Protein AF-A0A6M3K1P9-F1 (afdb_monomer_lite)

Radius of gyration: 14.76 Å; chains: 1; bounding box: 38×23×36 Å

pLDDT: mean 92.49, std 5.47, range [72.88, 98.12]

Secondary structure (DSSP, 8-state):
-HHHHHS-SS--HHHHHH-HHHHHHHHHHHHHT-SSPPPPTT-HHHHHHHHIIIII-TTSS--HHHHHHHHHHHH--

Structure (mmCIF, N/CA/C/O backbone):
data_AF-A0A6M3K1P9-F1
#
_entry.id   AF-A0A6M3K1P9-F1
#
loop_
_atom_site.group_PDB
_atom_site.id
_atom_site.type_symbol
_atom_site.label_atom_id
_atom_site.label_alt_id
_atom_site.label_comp_id
_atom_site.label_asym_id
_atom_site.label_entity_id
_atom_site.label_seq_id
_atom_site.pdbx_PDB_ins_code
_atom_site.Cartn_x
_atom_site.Cartn_y
_atom_site.Cart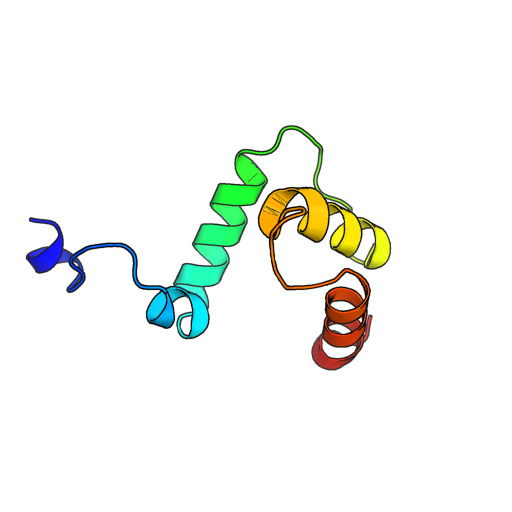n_z
_atom_site.occupancy
_atom_site.B_iso_or_equiv
_atom_site.auth_seq_id
_atom_site.auth_comp_id
_atom_site.auth_asym_id
_atom_site.auth_atom_id
_atom_site.pdbx_PDB_model_num
ATOM 1 N N . ALA A 1 1 ? 20.089 -8.421 -21.279 1.00 76.06 1 ALA A N 1
ATOM 2 C CA . ALA A 1 1 ? 19.825 -9.157 -20.020 1.00 76.06 1 ALA A CA 1
ATOM 3 C C . ALA A 1 1 ? 18.408 -8.920 -19.466 1.00 76.06 1 ALA A C 1
ATOM 5 O O . ALA A 1 1 ? 17.531 -9.694 -19.811 1.00 76.06 1 ALA A O 1
ATOM 6 N N . ILE A 1 2 ? 18.118 -7.876 -18.665 1.00 72.88 2 ILE A N 1
ATOM 7 C CA . ILE A 1 2 ? 16.782 -7.719 -18.022 1.00 72.88 2 ILE A CA 1
ATOM 8 C C . ILE A 1 2 ? 15.653 -7.492 -19.042 1.00 72.88 2 ILE A C 1
ATOM 10 O O . ILE A 1 2 ? 14.649 -8.203 -19.001 1.00 72.88 2 ILE A O 1
ATOM 14 N N . LYS A 1 3 ? 15.832 -6.558 -19.988 1.00 83.69 3 LYS A N 1
ATOM 15 C CA . LYS A 1 3 ? 14.833 -6.253 -21.030 1.00 83.69 3 LYS A CA 1
ATOM 16 C C . LYS A 1 3 ? 14.508 -7.463 -21.911 1.00 83.69 3 LYS A C 1
ATOM 18 O O . LYS A 1 3 ? 13.351 -7.679 -22.236 1.00 83.69 3 LYS A O 1
ATOM 23 N N . GLU A 1 4 ? 15.514 -8.254 -22.273 1.00 88.19 4 GLU A N 1
ATOM 24 C CA . GLU A 1 4 ? 15.337 -9.440 -23.127 1.00 88.19 4 GLU A CA 1
ATOM 25 C C . GLU A 1 4 ? 14.579 -10.570 -22.424 1.00 88.19 4 GLU A C 1
ATOM 27 O O . GLU A 1 4 ? 13.826 -11.280 -23.074 1.00 88.19 4 GLU A O 1
ATOM 32 N N . ILE A 1 5 ? 14.748 -10.726 -21.106 1.00 83.50 5 ILE A N 1
ATOM 33 C CA . ILE A 1 5 ? 14.086 -11.788 -20.330 1.00 83.50 5 ILE A CA 1
ATOM 34 C C . ILE A 1 5 ? 12.665 -11.384 -19.926 1.00 83.50 5 ILE A C 1
ATOM 36 O O . ILE A 1 5 ? 11.756 -12.207 -19.921 1.00 83.50 5 ILE A O 1
ATOM 40 N N . THR A 1 6 ? 12.478 -10.124 -19.533 1.00 80.56 6 THR A N 1
ATOM 41 C CA . THR A 1 6 ? 11.251 -9.673 -18.854 1.00 80.56 6 THR A CA 1
ATOM 42 C C . THR A 1 6 ? 10.371 -8.767 -19.710 1.00 80.56 6 THR A C 1
ATOM 44 O O . THR A 1 6 ? 9.247 -8.469 -19.320 1.00 80.56 6 THR A O 1
ATOM 47 N N . GLY A 1 7 ? 10.878 -8.276 -20.844 1.00 85.62 7 GLY A N 1
ATOM 48 C CA . GLY A 1 7 ? 10.200 -7.277 -21.672 1.00 85.62 7 GLY A CA 1
ATOM 49 C C . GLY A 1 7 ? 10.154 -5.869 -21.063 1.00 85.62 7 GLY A C 1
ATOM 50 O O . GLY A 1 7 ? 9.719 -4.939 -21.738 1.00 85.62 7 GLY A O 1
ATOM 51 N N . VAL A 1 8 ? 10.632 -5.674 -19.827 1.00 82.62 8 VAL A N 1
ATOM 52 C CA . VAL A 1 8 ? 10.607 -4.383 -19.123 1.00 82.62 8 VAL A CA 1
ATOM 53 C C . VAL A 1 8 ? 12.013 -3.834 -18.891 1.00 82.62 8 VAL A C 1
ATOM 55 O O . VAL A 1 8 ? 12.974 -4.566 -18.658 1.00 82.62 8 VAL A O 1
ATOM 58 N N . THR A 1 9 ? 12.151 -2.511 -18.969 1.00 86.00 9 THR A N 1
ATOM 59 C CA . THR A 1 9 ? 13.429 -1.799 -18.778 1.00 86.00 9 THR A CA 1
ATOM 60 C C . THR A 1 9 ? 13.610 -1.248 -17.365 1.00 86.00 9 THR A C 1
ATOM 62 O O . THR A 1 9 ? 14.686 -0.754 -17.042 1.00 86.00 9 THR A O 1
ATOM 65 N N . GLY A 1 10 ? 12.582 -1.334 -16.520 1.00 86.81 10 GLY A N 1
ATOM 66 C CA . GLY A 1 10 ? 12.594 -0.840 -15.147 1.00 86.81 10 GLY A CA 1
ATOM 67 C C . GLY A 1 10 ? 11.197 -0.845 -14.518 1.00 86.81 10 GLY A C 1
ATOM 68 O O . GLY A 1 10 ? 10.251 -1.343 -15.136 1.00 86.81 10 GLY A O 1
ATOM 69 N N . PRO A 1 11 ? 11.053 -0.304 -13.294 1.00 86.44 11 PRO A N 1
ATOM 70 C CA . PRO A 1 11 ? 9.756 -0.146 -12.647 1.00 86.44 11 PRO A CA 1
ATOM 71 C C . PRO A 1 11 ? 8.817 0.718 -13.495 1.00 86.44 11 PRO A C 1
ATOM 73 O O . PRO A 1 11 ? 9.185 1.819 -13.899 1.00 86.44 11 PRO A O 1
ATOM 76 N N . ASN A 1 12 ? 7.602 0.227 -13.727 1.00 87.19 12 ASN A N 1
ATOM 77 C CA . ASN A 1 12 ? 6.557 0.940 -14.453 1.00 87.19 12 ASN A CA 1
ATOM 78 C C . ASN A 1 12 ? 5.340 1.153 -13.523 1.00 87.19 12 ASN A C 1
ATOM 80 O O . ASN A 1 12 ? 4.782 0.156 -13.053 1.00 87.19 12 ASN A O 1
ATOM 84 N N . PRO A 1 13 ? 4.937 2.408 -13.238 1.00 87.62 13 PRO A N 1
ATOM 85 C CA . PRO A 1 13 ? 3.742 2.713 -12.449 1.00 87.62 13 PRO A CA 1
ATOM 86 C C . PRO A 1 13 ? 2.455 2.117 -13.031 1.00 87.62 13 PRO A C 1
ATOM 88 O O . PRO A 1 13 ? 1.675 1.542 -12.277 1.00 87.62 13 PRO A O 1
ATOM 91 N N . ASP A 1 14 ? 2.281 2.148 -14.353 1.00 90.75 14 ASP A N 1
ATOM 92 C CA . ASP A 1 14 ? 1.079 1.628 -15.019 1.00 90.75 14 ASP A CA 1
ATOM 93 C C . ASP A 1 14 ? 0.973 0.109 -14.844 1.00 90.75 14 ASP A C 1
ATOM 95 O O . ASP A 1 14 ? -0.101 -0.443 -14.614 1.00 90.75 14 ASP A O 1
ATOM 99 N N . ALA A 1 15 ? 2.116 -0.585 -14.880 1.00 90.06 15 ALA A N 1
ATOM 100 C CA . ALA A 1 15 ? 2.169 -2.016 -14.598 1.00 90.06 15 ALA A CA 1
ATOM 101 C C . ALA A 1 15 ? 1.863 -2.314 -13.124 1.00 90.06 15 ALA A C 1
ATOM 103 O O . ALA A 1 15 ? 1.256 -3.337 -12.820 1.00 90.06 15 ALA A O 1
ATOM 104 N N . LEU A 1 16 ? 2.282 -1.447 -12.195 1.00 89.25 16 LEU A N 1
ATOM 105 C CA . LEU A 1 16 ? 1.987 -1.618 -10.770 1.00 89.25 16 LEU A CA 1
ATOM 106 C C . LEU A 1 16 ? 0.491 -1.449 -10.469 1.00 89.25 16 LEU A C 1
ATOM 108 O O . LEU A 1 16 ? -0.028 -2.107 -9.565 1.00 89.25 16 LEU A O 1
ATOM 112 N N . GLU A 1 17 ? -0.186 -0.578 -11.213 1.00 89.12 17 GLU A N 1
ATOM 113 C CA . GLU A 1 17 ? -1.627 -0.355 -11.109 1.00 89.12 17 GLU A CA 1
ATOM 114 C C . GLU A 1 17 ? -2.434 -1.468 -11.798 1.00 89.12 17 GLU A C 1
ATOM 116 O O . GLU A 1 17 ? -3.364 -2.008 -11.200 1.00 89.12 17 GLU A O 1
ATOM 121 N N . GLY A 1 18 ? -2.056 -1.853 -13.021 1.00 90.25 18 GLY A N 1
ATOM 122 C CA . GLY A 1 18 ? -2.823 -2.786 -13.853 1.00 90.25 18 GLY A CA 1
ATOM 123 C C . GLY A 1 18 ? -2.516 -4.276 -13.660 1.00 90.25 18 GLY A C 1
ATOM 124 O O . GLY A 1 18 ? -3.371 -5.112 -13.955 1.00 90.25 18 GLY A O 1
ATOM 125 N N . ASP A 1 19 ? -1.329 -4.650 -13.166 1.00 93.19 19 ASP A N 1
ATOM 126 C CA . ASP A 1 19 ? -0.964 -6.054 -12.934 1.00 93.19 19 ASP A CA 1
ATOM 127 C C . ASP A 1 19 ? -1.074 -6.427 -11.449 1.00 93.19 19 ASP A C 1
ATOM 129 O O . ASP A 1 19 ? -0.187 -6.162 -10.630 1.00 93.19 19 ASP A O 1
ATOM 133 N N . LEU A 1 20 ? -2.151 -7.141 -11.110 1.00 92.25 20 LEU A N 1
ATOM 134 C CA . LEU A 1 20 ? -2.408 -7.633 -9.754 1.00 92.25 20 LEU A CA 1
ATOM 135 C C . LEU A 1 20 ? -1.275 -8.511 -9.202 1.00 92.25 20 LEU A C 1
ATOM 137 O O . LEU A 1 20 ? -1.042 -8.513 -7.991 1.00 92.25 20 LEU A O 1
ATOM 141 N N . ARG A 1 21 ? -0.548 -9.249 -10.055 1.00 93.19 21 ARG A N 1
ATOM 142 C CA . ARG A 1 21 ? 0.586 -10.079 -9.613 1.00 93.19 21 ARG A CA 1
ATOM 143 C C . ARG A 1 21 ? 1.736 -9.196 -9.163 1.00 93.19 21 ARG A C 1
ATOM 145 O O . ARG A 1 21 ? 2.305 -9.434 -8.095 1.00 93.19 21 ARG A O 1
ATOM 152 N N . TYR A 1 22 ? 2.044 -8.164 -9.944 1.00 92.00 22 TYR A N 1
ATOM 153 C CA . TYR A 1 22 ? 3.088 -7.214 -9.594 1.00 92.00 22 TYR A CA 1
ATOM 154 C C . TYR A 1 22 ? 2.720 -6.441 -8.322 1.00 92.00 22 TYR A C 1
ATOM 156 O O . TYR A 1 22 ? 3.520 -6.395 -7.384 1.00 92.00 22 TYR A O 1
ATOM 164 N N . ASN A 1 23 ? 1.479 -5.957 -8.223 1.00 92.94 23 ASN A N 1
ATOM 165 C CA . ASN A 1 23 ? 0.970 -5.268 -7.036 1.00 92.94 23 ASN A CA 1
ATOM 166 C C . ASN A 1 23 ? 1.084 -6.132 -5.764 1.00 92.94 23 ASN A C 1
ATOM 168 O O . ASN A 1 23 ? 1.666 -5.712 -4.761 1.00 92.94 23 ASN A O 1
ATOM 172 N N . LEU A 1 24 ? 0.631 -7.390 -5.832 1.00 94.69 24 LEU A N 1
ATOM 173 C CA . LEU A 1 24 ? 0.699 -8.344 -4.724 1.00 94.69 24 LEU A CA 1
ATOM 174 C C . LEU A 1 24 ? 2.139 -8.629 -4.274 1.00 94.69 24 LEU A C 1
ATOM 176 O O . LEU A 1 24 ? 2.416 -8.697 -3.072 1.00 94.69 24 LEU A O 1
ATOM 180 N N . ILE A 1 25 ? 3.063 -8.817 -5.221 1.00 95.06 25 ILE A N 1
ATOM 181 C CA . ILE A 1 25 ? 4.481 -9.055 -4.918 1.00 95.06 25 ILE A CA 1
ATOM 182 C C . ILE A 1 25 ? 5.084 -7.829 -4.225 1.00 95.06 25 ILE A C 1
ATOM 184 O O . ILE A 1 25 ? 5.737 -7.978 -3.187 1.00 95.06 25 ILE A O 1
ATOM 188 N N . MET A 1 26 ? 4.813 -6.624 -4.732 1.00 94.25 26 MET A N 1
ATOM 189 C CA . MET A 1 26 ? 5.294 -5.377 -4.133 1.00 94.25 26 MET A CA 1
ATOM 190 C C . MET A 1 26 ? 4.744 -5.163 -2.721 1.00 94.25 26 MET A C 1
ATOM 192 O O . MET A 1 26 ? 5.511 -4.819 -1.814 1.00 94.25 26 MET A O 1
ATOM 196 N N . ALA A 1 27 ? 3.461 -5.458 -2.492 1.00 94.19 27 ALA A N 1
ATOM 197 C CA . ALA A 1 27 ? 2.853 -5.449 -1.164 1.00 94.19 27 ALA A CA 1
ATOM 198 C C . ALA A 1 27 ? 3.563 -6.415 -0.206 1.00 94.19 27 ALA A C 1
ATOM 200 O O . ALA A 1 27 ? 4.012 -6.013 0.871 1.00 94.19 27 ALA A O 1
ATOM 201 N N . ARG A 1 28 ? 3.750 -7.678 -0.613 1.00 95.56 28 ARG A N 1
ATOM 202 C CA . ARG A 1 28 ? 4.414 -8.704 0.209 1.00 95.56 28 ARG A CA 1
ATOM 203 C C . ARG A 1 28 ? 5.848 -8.333 0.568 1.00 95.56 28 ARG A C 1
ATOM 205 O O . ARG A 1 28 ? 6.220 -8.434 1.736 1.00 95.56 28 ARG A O 1
ATOM 212 N N . ILE A 1 29 ? 6.645 -7.893 -0.407 1.00 95.44 29 ILE A N 1
ATOM 213 C CA . ILE A 1 29 ? 8.033 -7.471 -0.169 1.00 95.44 29 ILE A CA 1
ATOM 214 C C . ILE A 1 29 ? 8.061 -6.280 0.790 1.00 95.44 29 ILE A C 1
ATOM 216 O O . ILE A 1 29 ? 8.837 -6.276 1.747 1.00 95.44 29 ILE A O 1
ATOM 220 N N . THR A 1 30 ? 7.201 -5.285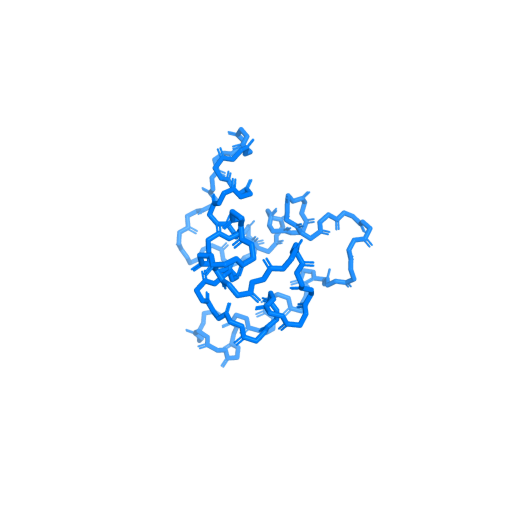 0.566 1.00 94.50 30 THR A N 1
ATOM 221 C CA . THR A 1 30 ? 7.168 -4.071 1.387 1.00 94.50 30 THR A CA 1
ATOM 222 C C . THR A 1 30 ? 6.816 -4.391 2.831 1.00 94.50 30 THR A C 1
ATOM 224 O O . THR A 1 30 ? 7.538 -3.961 3.729 1.00 94.50 30 THR A O 1
ATOM 227 N N . TYR A 1 31 ? 5.771 -5.187 3.065 1.00 95.56 31 TYR A N 1
ATOM 228 C CA . TYR A 1 31 ? 5.356 -5.568 4.413 1.00 95.56 31 TYR A CA 1
ATOM 229 C C . TYR A 1 31 ? 6.346 -6.497 5.108 1.00 95.56 31 TYR A C 1
ATOM 231 O O . TYR A 1 31 ? 6.628 -6.295 6.285 1.00 95.56 31 TYR A O 1
ATOM 239 N N . ARG A 1 32 ? 6.966 -7.444 4.389 1.00 95.25 32 ARG A N 1
ATOM 240 C CA . ARG A 1 32 ? 7.999 -8.330 4.958 1.00 95.25 32 ARG A CA 1
ATOM 241 C C . ARG A 1 32 ? 9.210 -7.555 5.493 1.00 95.25 32 ARG A C 1
ATOM 243 O O . ARG A 1 32 ? 9.882 -8.024 6.403 1.00 95.25 32 ARG A O 1
ATOM 250 N N . ARG A 1 33 ? 9.493 -6.366 4.952 1.00 95.62 33 ARG A N 1
ATOM 251 C CA . ARG A 1 33 ? 10.596 -5.499 5.405 1.00 95.62 33 ARG A CA 1
ATOM 252 C C . ARG A 1 33 ? 10.258 -4.673 6.649 1.00 95.62 33 ARG A C 1
ATOM 254 O O . ARG A 1 33 ? 11.136 -3.986 7.171 1.00 95.62 33 ARG A O 1
ATOM 261 N N . LYS A 1 34 ? 9.006 -4.667 7.110 1.00 94.50 34 LYS A N 1
ATOM 262 C CA . LYS A 1 34 ? 8.587 -3.897 8.285 1.00 94.50 34 LYS A CA 1
ATOM 263 C C . LYS A 1 34 ? 8.669 -4.781 9.525 1.00 94.50 34 LYS A C 1
ATOM 265 O O . LYS A 1 34 ? 8.167 -5.895 9.536 1.00 94.50 34 LYS A O 1
ATOM 270 N N . ARG A 1 35 ? 9.314 -4.264 10.576 1.00 91.69 35 ARG A N 1
ATOM 271 C CA . ARG A 1 35 ? 9.442 -4.958 11.868 1.00 91.69 35 ARG A CA 1
ATOM 272 C C . ARG A 1 35 ? 8.104 -5.155 12.596 1.00 91.69 35 ARG A C 1
ATOM 274 O O . ARG A 1 35 ? 7.924 -6.230 13.159 1.00 9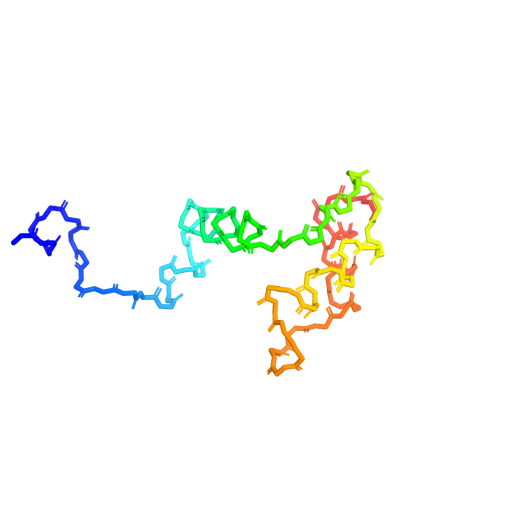1.69 35 ARG A O 1
ATOM 281 N N . PRO A 1 36 ? 7.185 -4.165 12.645 1.00 93.44 36 PRO A N 1
ATOM 282 C CA . PRO A 1 36 ? 5.921 -4.347 13.348 1.00 93.44 36 PRO A CA 1
ATOM 283 C C . PRO A 1 36 ? 5.100 -5.472 12.718 1.00 93.44 36 PRO A C 1
ATOM 285 O O . PRO A 1 36 ? 4.963 -5.527 11.494 1.00 93.44 36 PRO A O 1
ATOM 288 N N . ARG A 1 37 ? 4.539 -6.345 13.561 1.00 94.00 37 ARG A N 1
ATOM 289 C CA . ARG A 1 37 ? 3.695 -7.462 13.128 1.00 94.00 37 ARG A CA 1
ATOM 290 C C . ARG A 1 37 ? 2.509 -6.948 12.312 1.00 94.00 37 ARG A C 1
ATOM 292 O O . ARG A 1 37 ? 1.921 -5.926 12.660 1.00 94.00 37 ARG A O 1
ATOM 299 N N . LEU A 1 38 ? 2.153 -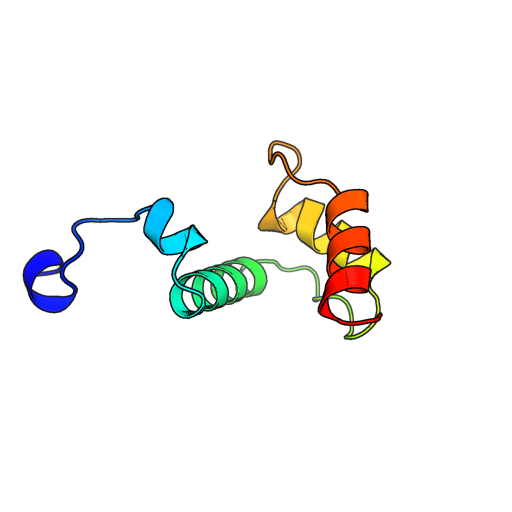7.678 11.258 1.00 95.19 38 LEU A N 1
ATOM 300 C CA . LEU A 1 38 ? 0.933 -7.399 10.508 1.00 95.19 38 LEU A CA 1
ATOM 301 C C . LEU A 1 38 ? -0.300 -7.546 11.420 1.00 95.19 38 LEU A C 1
ATOM 303 O O . LEU A 1 38 ? -0.347 -8.488 12.221 1.00 95.19 38 LEU A O 1
ATOM 307 N N . PRO A 1 39 ? -1.291 -6.648 11.302 1.00 96.50 39 PRO A N 1
ATOM 308 C CA . PRO A 1 39 ? -2.574 -6.812 11.970 1.00 96.50 39 PRO A CA 1
ATOM 309 C C . PRO A 1 39 ? -3.263 -8.118 11.540 1.00 96.50 39 PRO A C 1
ATOM 311 O O . PRO A 1 39 ? -3.034 -8.593 10.422 1.00 96.50 39 PRO A O 1
ATOM 314 N N . PRO A 1 40 ? -4.094 -8.719 12.410 1.00 95.56 40 PRO A N 1
ATOM 315 C CA . PRO A 1 40 ? -4.813 -9.941 12.077 1.00 95.56 40 PRO A CA 1
ATOM 316 C C . PRO A 1 40 ? -5.803 -9.722 10.924 1.00 95.56 40 PRO A C 1
ATOM 318 O O . PRO A 1 40 ? -6.176 -8.597 10.588 1.00 95.56 40 PRO A O 1
ATOM 321 N N . VAL A 1 41 ? -6.226 -10.820 10.301 1.00 91.62 41 VAL A N 1
ATOM 322 C CA . VAL A 1 41 ? -7.269 -10.803 9.266 1.00 91.62 41 VAL A CA 1
ATOM 323 C C . VAL A 1 41 ? -8.591 -10.338 9.888 1.00 91.62 41 VAL A C 1
ATOM 325 O O . VAL A 1 41 ? -8.917 -10.751 10.997 1.00 91.62 41 VAL A O 1
ATOM 328 N N . GLY A 1 42 ? -9.330 -9.469 9.193 1.00 91.56 42 GLY A N 1
ATOM 329 C CA . GLY A 1 42 ? -10.611 -8.919 9.661 1.00 91.56 42 GLY A CA 1
ATOM 330 C C . GLY A 1 42 ? -10.503 -7.697 10.580 1.00 91.56 42 GLY A C 1
ATOM 331 O O . GLY A 1 42 ? -11.506 -7.040 10.830 1.00 91.56 42 GLY A O 1
ATOM 332 N N . ALA A 1 43 ? -9.303 -7.335 11.039 1.00 95.81 43 ALA A N 1
ATOM 333 C CA . ALA A 1 43 ? -9.066 -6.111 11.808 1.00 95.81 43 ALA A CA 1
ATOM 334 C C . ALA A 1 43 ? -8.906 -4.897 10.871 1.00 95.81 43 ALA A C 1
ATOM 336 O O . ALA A 1 43 ? -7.819 -4.331 10.742 1.00 95.81 43 ALA A O 1
ATOM 337 N N . THR A 1 44 ? -9.971 -4.558 10.132 1.00 96.44 44 THR A N 1
ATOM 338 C CA . THR A 1 44 ? -9.952 -3.590 9.015 1.00 96.44 44 THR A CA 1
ATOM 339 C C . THR A 1 44 ? -9.396 -2.224 9.422 1.00 96.44 44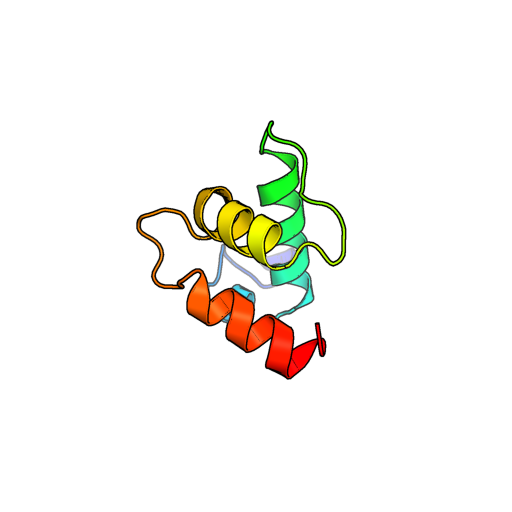 THR A C 1
ATOM 341 O O . THR A 1 44 ? -8.633 -1.619 8.668 1.00 96.44 44 THR A O 1
ATOM 344 N N . ILE A 1 45 ? -9.721 -1.746 10.625 1.00 97.38 45 ILE A N 1
ATOM 345 C CA . ILE A 1 45 ? -9.257 -0.445 11.129 1.00 97.38 45 ILE A CA 1
ATOM 346 C C . ILE A 1 45 ? -7.741 -0.480 11.356 1.00 97.38 45 ILE A C 1
ATOM 348 O O . ILE A 1 45 ? -6.998 0.365 10.854 1.00 97.38 45 ILE A O 1
ATOM 352 N N . GLU A 1 46 ? -7.246 -1.495 12.055 1.00 97.81 46 GLU A N 1
ATOM 353 C CA . GLU A 1 46 ? -5.828 -1.687 12.339 1.00 97.81 46 GLU A CA 1
ATOM 354 C C . GLU A 1 46 ? -5.026 -1.909 11.055 1.00 97.81 46 GLU A C 1
ATOM 356 O O . GLU A 1 46 ? -3.921 -1.379 10.907 1.00 97.81 46 GLU A O 1
ATOM 361 N N . GLN A 1 47 ? -5.594 -2.648 10.101 1.00 97.19 47 GLN A N 1
ATOM 362 C CA . GLN A 1 47 ? -5.033 -2.833 8.766 1.00 97.19 47 GLN A CA 1
ATOM 363 C C . GLN A 1 47 ? -4.925 -1.506 8.011 1.00 97.19 47 GLN A C 1
ATOM 365 O O . GLN A 1 47 ? -3.865 -1.231 7.447 1.00 97.19 47 GLN A O 1
ATOM 370 N N . ALA A 1 48 ? -5.955 -0.657 8.056 1.00 97.38 48 ALA A N 1
ATOM 371 C CA . ALA A 1 48 ? -5.945 0.655 7.415 1.00 97.38 48 ALA A CA 1
ATOM 372 C C . ALA A 1 48 ? -4.854 1.564 8.002 1.00 97.38 48 ALA A C 1
ATOM 374 O O . ALA A 1 48 ? -4.056 2.149 7.263 1.00 97.38 48 ALA A O 1
ATOM 375 N N . HIS A 1 49 ? -4.744 1.627 9.333 1.00 97.69 49 HIS A N 1
ATOM 376 C CA . HIS A 1 49 ? -3.685 2.386 10.004 1.00 97.69 49 HIS A CA 1
ATOM 377 C C . HIS A 1 49 ? -2.289 1.847 9.673 1.00 97.69 49 HIS A C 1
ATOM 379 O O . HIS A 1 49 ? -1.367 2.623 9.396 1.00 97.69 49 HIS A O 1
ATOM 385 N N . TYR A 1 50 ? -2.119 0.523 9.665 1.00 97.38 50 TYR A N 1
ATOM 386 C CA . TYR A 1 50 ? -0.847 -0.105 9.323 1.00 97.38 50 TYR A CA 1
ATOM 387 C C . TYR A 1 50 ? -0.454 0.183 7.869 1.00 97.38 50 TYR A C 1
ATOM 389 O O . TYR A 1 50 ? 0.675 0.609 7.610 1.00 97.38 50 TYR A O 1
ATOM 397 N N . TRP A 1 51 ? -1.381 0.008 6.923 1.00 97.06 51 TRP A N 1
ATOM 398 C CA . TRP A 1 51 ? -1.185 0.330 5.509 1.00 97.06 51 TRP A CA 1
ATOM 399 C C . TRP A 1 51 ? -0.813 1.803 5.324 1.00 97.06 51 TRP A C 1
ATOM 401 O O . TRP A 1 51 ? 0.187 2.097 4.657 1.00 97.06 51 TRP A O 1
ATOM 411 N N . LYS A 1 52 ? -1.537 2.727 5.976 1.00 97.19 52 LYS A N 1
ATOM 412 C CA . LYS A 1 52 ? -1.260 4.166 5.878 1.00 97.19 52 LYS A CA 1
ATOM 413 C C . LYS A 1 52 ? 0.135 4.501 6.392 1.00 97.19 52 LYS A C 1
ATOM 415 O O . LYS A 1 52 ? 0.867 5.252 5.758 1.00 97.19 52 LYS A O 1
ATOM 420 N N . LYS A 1 53 ? 0.550 3.896 7.504 1.00 96.12 53 LYS A N 1
ATOM 421 C CA . LY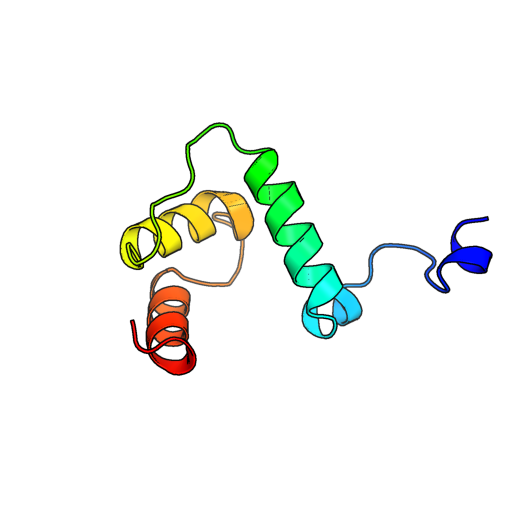S A 1 53 ? 1.867 4.133 8.102 1.00 96.12 53 LYS A CA 1
ATOM 422 C C . LYS A 1 53 ? 3.018 3.520 7.301 1.00 96.12 53 LYS A C 1
ATOM 424 O O . LYS A 1 53 ? 4.090 4.117 7.221 1.00 96.12 53 LYS A O 1
ATOM 429 N N . HIS A 1 54 ? 2.834 2.321 6.749 1.00 95.12 54 HIS A N 1
ATOM 430 C CA . HIS A 1 54 ? 3.954 1.493 6.293 1.00 95.12 54 HIS A CA 1
ATOM 431 C C . HIS A 1 54 ? 4.038 1.251 4.786 1.00 95.12 54 HIS A C 1
ATOM 433 O O . HIS A 1 54 ? 5.142 0.968 4.309 1.00 95.12 54 HIS A O 1
ATOM 439 N N . TYR A 1 55 ? 2.926 1.356 4.059 1.00 94.88 55 TYR A N 1
ATOM 440 C CA . TYR A 1 55 ? 2.875 1.149 2.611 1.00 94.88 55 TYR A CA 1
ATOM 441 C C . TYR A 1 55 ? 2.608 2.460 1.872 1.00 94.88 55 TYR A C 1
ATOM 443 O O . TYR A 1 55 ? 3.433 2.895 1.078 1.00 94.88 55 TYR A O 1
ATOM 451 N N . ASN A 1 56 ? 1.495 3.125 2.190 1.00 95.38 56 ASN A N 1
ATOM 452 C CA . ASN A 1 56 ? 1.116 4.401 1.580 1.00 95.38 56 ASN A CA 1
ATOM 453 C C . ASN A 1 56 ? 1.996 5.558 2.089 1.00 95.38 56 ASN A C 1
ATOM 455 O O . ASN A 1 56 ? 2.391 6.420 1.311 1.00 95.38 56 ASN A O 1
ATOM 459 N N . THR A 1 57 ? 2.396 5.502 3.365 1.00 91.94 57 THR A N 1
ATOM 460 C CA . THR A 1 57 ? 3.142 6.534 4.108 1.00 91.94 57 THR A CA 1
ATOM 461 C C . THR A 1 57 ? 2.337 7.816 4.356 1.00 91.94 57 THR A C 1
ATOM 463 O O . THR A 1 57 ? 1.256 8.023 3.803 1.00 91.94 57 THR A O 1
ATOM 466 N N . PHE A 1 58 ? 2.862 8.701 5.208 1.00 90.69 58 PHE A N 1
ATOM 467 C CA . PHE A 1 58 ? 2.230 9.994 5.492 1.00 90.69 58 PHE A CA 1
ATOM 468 C C . PHE A 1 58 ? 2.084 10.865 4.232 1.00 90.69 58 PHE A C 1
ATOM 470 O O . PHE A 1 58 ? 1.059 11.513 4.064 1.00 90.69 58 PHE A O 1
ATOM 477 N N . ALA A 1 59 ? 3.068 10.822 3.326 1.00 93.56 59 ALA A N 1
ATOM 478 C CA . ALA A 1 59 ? 3.073 11.607 2.091 1.00 93.56 59 ALA A CA 1
ATOM 479 C C . ALA A 1 59 ? 2.257 10.979 0.945 1.00 93.56 59 ALA A C 1
ATOM 481 O O . ALA A 1 59 ? 2.041 11.625 -0.080 1.00 93.56 59 ALA A O 1
ATOM 482 N N . GLY A 1 60 ? 1.826 9.721 1.076 1.00 94.25 60 GLY A N 1
ATOM 483 C CA . GLY A 1 60 ? 1.003 9.089 0.052 1.00 94.25 60 GLY A CA 1
ATOM 484 C C . GLY A 1 60 ? -0.427 9.630 0.052 1.00 94.25 60 GLY A C 1
ATOM 485 O O . GLY A 1 60 ? -0.948 10.079 1.074 1.00 94.25 60 GLY A O 1
ATOM 486 N N . LYS A 1 61 ? -1.067 9.589 -1.120 1.00 95.69 61 LYS A N 1
ATOM 487 C CA . LYS A 1 61 ? -2.363 10.244 -1.361 1.00 95.69 61 LYS A CA 1
ATOM 488 C C . LYS A 1 61 ? -3.548 9.538 -0.700 1.00 95.69 61 LYS A C 1
ATOM 490 O O . LYS A 1 61 ? -4.472 10.209 -0.265 1.00 95.69 61 LYS A O 1
ATOM 495 N N . GLY A 1 62 ? -3.521 8.206 -0.625 1.00 95.94 62 GLY A N 1
ATOM 496 C CA . GLY A 1 62 ? -4.668 7.453 -0.105 1.00 95.94 62 GLY A CA 1
ATOM 497 C C . GLY A 1 62 ? -4.865 7.613 1.405 1.00 95.94 62 GLY A C 1
ATOM 498 O O . GLY A 1 62 ? -3.890 7.810 2.138 1.00 95.94 62 GLY A O 1
ATOM 499 N N . THR A 1 63 ? -6.107 7.514 1.875 1.00 98.06 63 THR A N 1
ATOM 500 C CA . THR A 1 63 ? -6.475 7.775 3.280 1.00 98.06 63 THR A CA 1
ATOM 501 C C . THR A 1 63 ? -6.990 6.530 4.004 1.00 98.06 63 THR A C 1
ATOM 503 O O . THR A 1 63 ? -7.308 5.514 3.386 1.00 98.06 63 THR A O 1
ATOM 506 N N . ILE A 1 64 ? -7.044 6.586 5.338 1.00 98.00 64 ILE A N 1
ATOM 507 C CA . ILE A 1 64 ? -7.576 5.486 6.161 1.00 98.00 64 ILE A CA 1
ATOM 508 C C . ILE A 1 64 ? -9.056 5.255 5.835 1.00 98.00 64 ILE A C 1
ATOM 510 O O . ILE A 1 64 ? -9.495 4.116 5.705 1.00 98.00 64 ILE A O 1
ATOM 514 N N . GLU A 1 65 ? -9.804 6.336 5.637 1.00 98.12 65 GLU A N 1
ATOM 515 C CA . GLU A 1 65 ? -11.228 6.323 5.308 1.00 98.12 65 GLU A CA 1
ATOM 516 C C . GLU A 1 65 ? -11.463 5.673 3.944 1.00 98.12 65 GLU A C 1
ATOM 518 O O . GLU A 1 65 ? -12.346 4.830 3.807 1.00 98.12 65 GLU A O 1
ATOM 523 N N . GLU A 1 66 ? -10.632 6.007 2.951 1.00 97.81 66 GLU A N 1
ATOM 524 C CA . GLU A 1 66 ? -10.670 5.383 1.630 1.00 97.81 66 GLU A CA 1
ATOM 525 C C . GLU A 1 66 ? -10.393 3.876 1.718 1.00 97.81 66 GLU A C 1
ATOM 527 O O . GLU A 1 66 ? -11.106 3.075 1.113 1.00 97.81 66 GLU A O 1
ATOM 532 N N . PHE A 1 67 ? -9.395 3.468 2.508 1.00 97.38 67 PHE A N 1
ATOM 533 C CA . PHE A 1 67 ? -9.087 2.054 2.716 1.00 97.38 67 PHE A CA 1
ATOM 534 C C . PHE A 1 67 ? -10.282 1.297 3.311 1.00 97.38 67 PHE A C 1
ATOM 536 O O . PHE A 1 67 ? -10.642 0.223 2.822 1.00 97.38 67 PHE A O 1
ATOM 543 N N . ILE A 1 68 ? -10.910 1.855 4.350 1.00 97.56 68 ILE A N 1
ATOM 544 C CA . ILE A 1 68 ? -12.066 1.248 5.023 1.00 97.56 68 ILE A CA 1
ATOM 545 C C . ILE A 1 68 ? -13.261 1.184 4.064 1.00 97.56 68 ILE A C 1
ATOM 547 O O . ILE A 1 68 ? -13.888 0.133 3.935 1.00 97.56 68 ILE A O 1
ATOM 551 N N . ALA A 1 69 ? -13.545 2.269 3.337 1.00 97.56 69 ALA A N 1
ATOM 552 C CA . ALA A 1 69 ? -14.627 2.314 2.357 1.00 97.56 69 ALA A CA 1
ATOM 553 C C . ALA A 1 69 ? -14.440 1.267 1.246 1.00 97.56 69 ALA A C 1
ATOM 555 O O . ALA A 1 69 ? -15.386 0.561 0.892 1.00 97.56 69 ALA A O 1
ATOM 556 N N . ASN A 1 70 ? -13.214 1.113 0.740 1.00 96.38 70 ASN A N 1
ATOM 557 C CA . ASN A 1 70 ? -12.882 0.106 -0.265 1.00 96.38 70 ASN A CA 1
ATOM 558 C C . ASN A 1 70 ? -12.973 -1.320 0.293 1.00 96.38 70 ASN A C 1
ATOM 560 O O . ASN A 1 70 ? -13.510 -2.200 -0.377 1.00 96.38 70 ASN A O 1
ATOM 564 N N . SER A 1 71 ? -12.509 -1.550 1.524 1.00 94.81 71 SER A N 1
ATOM 565 C CA . SER A 1 71 ? -12.627 -2.855 2.190 1.00 94.81 71 SER A CA 1
ATOM 566 C C . SER A 1 71 ? -14.093 -3.264 2.321 1.00 94.81 71 SER A C 1
ATOM 568 O O . SER A 1 71 ? -14.468 -4.352 1.887 1.00 94.81 71 SER A O 1
ATOM 570 N N . LYS A 1 72 ? -14.952 -2.345 2.767 1.00 94.50 72 LYS A N 1
ATOM 571 C CA . LYS A 1 72 ? -16.395 -2.579 2.848 1.00 94.50 72 LYS A CA 1
ATOM 572 C C . LYS A 1 72 ? -17.017 -2.858 1.480 1.00 94.50 72 LYS A C 1
ATOM 574 O O . LYS A 1 72 ? -17.831 -3.768 1.347 1.00 94.50 72 LYS A O 1
ATOM 579 N N . LYS A 1 73 ? -16.627 -2.097 0.454 1.00 96.75 73 LYS A N 1
ATOM 580 C CA . LYS A 1 73 ? -17.164 -2.229 -0.908 1.00 96.75 73 LYS A CA 1
ATOM 581 C C . LYS A 1 73 ? -16.799 -3.560 -1.569 1.00 96.75 73 LYS A C 1
ATOM 583 O O . LYS A 1 73 ? -17.646 -4.143 -2.236 1.00 96.75 73 LYS A O 1
ATOM 588 N N . TYR A 1 74 ? -15.550 -4.007 -1.433 1.00 94.00 74 TYR A N 1
ATOM 589 C CA . TYR A 1 74 ? -15.023 -5.138 -2.207 1.00 94.00 74 TYR A CA 1
ATOM 590 C C . TYR A 1 74 ? -14.899 -6.442 -1.416 1.00 94.00 74 TYR A C 1
ATOM 592 O O . TYR A 1 74 ? -14.899 -7.509 -2.023 1.00 94.00 74 TYR A O 1
ATOM 600 N N . LEU A 1 75 ? -14.782 -6.375 -0.088 1.00 90.06 75 LEU A N 1
ATOM 601 C CA . LEU A 1 75 ? -14.612 -7.547 0.777 1.00 90.06 75 LEU A CA 1
ATOM 602 C C . LEU A 1 75 ? -15.818 -7.790 1.696 1.00 90.06 75 LEU A C 1
ATOM 604 O O . LEU A 1 75 ? -15.924 -8.873 2.263 1.00 90.06 75 LEU A O 1
ATOM 608 N N . GLY A 1 76 ? -16.725 -6.816 1.839 1.00 86.56 76 GLY A N 1
ATOM 609 C CA . GLY A 1 76 ? -17.917 -6.943 2.685 1.00 86.56 76 GLY A CA 1
ATOM 610 C C . GLY A 1 76 ? -17.623 -6.988 4.189 1.00 86.56 76 GLY A C 1
ATOM 611 O O . GLY A 1 76 ? -18.470 -7.451 4.950 1.00 86.56 76 GLY A O 1
ATOM 612 N N . VAL A 1 77 ? -16.434 -6.533 4.599 1.00 74.75 77 VAL A N 1
ATOM 613 C CA . VAL A 1 77 ? -15.963 -6.462 5.996 1.00 74.75 77 VAL A CA 1
ATOM 614 C C . VAL A 1 77 ? -15.968 -5.042 6.545 1.00 74.75 77 VAL A C 1
ATOM 616 O O . VAL A 1 77 ? -15.952 -4.085 5.736 1.00 74.75 77 VAL A O 1
#

Sequence (77 aa):
AIKEITGVTGPNPDALEGDLRYNLIMARITYRRKRPRLPPVGATIEQAHYWKKHYNTFAGKGTIEEFIANSKKYLGV

Foldseek 3Di:
DCCVVPVDPDDDPVCCVPPPVNVVVLVVVQVVPDPDDADDPPPLQSNLVCCQPRPQRPPRDDHSVNSSVVCCVPVVD

Organism: NCBI:txid1070528